Protein AF-A0AAQ4E9C4-F1 (afdb_monomer_lite)

pLDDT: mean 91.09, std 8.2, range [50.94, 96.88]

Secondary structure (DSSP, 8-state):
-PPPEEEEEEES--TTS-HHHHHHHHTTTEEEEEEE--EETTEEEEE-S-EEEEEEESSPPPSEEEETTEEEEEE-TTPPP--TTT---

Sequence (89 aa):
MAAPLVYVTVFRLPPTVTDDALAAALGAYGKVSAVTEPVFKSRDYIRNGCRILKLEMQRVPPNFLTVLSHRAMLEYRGMKWVCSRCKHN

Foldseek 3Di:
DFQDWWKKKKAQDDPPFDPVLVQVQCVVFFHWPDKDFDAPPVCRVHGPRMIITTGSGPHDDAQWTAGPNTIMGMDTPPHDHAPPPPRHD

Radius of gyration: 13.28 Å; chains: 1; bounding box: 32×32×38 Å

Structure (mmCIF, N/CA/C/O backbone):
data_AF-A0AAQ4E9C4-F1
#
_entry.id   AF-A0AAQ4E9C4-F1
#
loop_
_atom_site.group_PDB
_atom_site.id
_atom_site.type_symbol
_atom_site.label_atom_id
_atom_site.label_alt_id
_atom_site.label_comp_id
_atom_site.label_asym_id
_atom_site.label_entity_id
_atom_site.label_seq_id
_atom_site.pdbx_PDB_ins_code
_atom_site.Cartn_x
_atom_site.Cartn_y
_atom_site.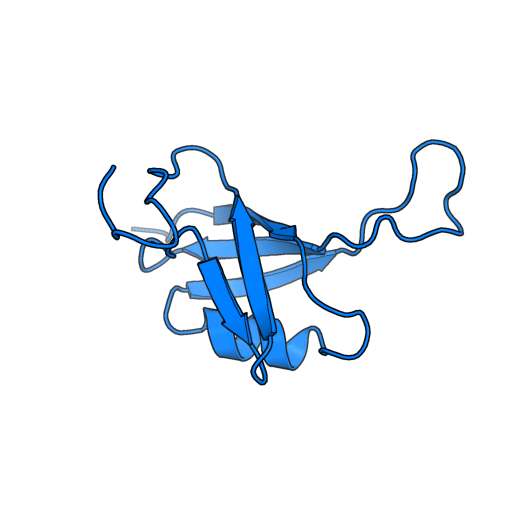Cartn_z
_atom_site.occupancy
_atom_site.B_iso_or_equiv
_atom_site.auth_seq_id
_atom_site.auth_comp_id
_atom_site.auth_asym_id
_atom_site.auth_atom_id
_atom_site.pdbx_PDB_model_num
ATOM 1 N N . MET A 1 1 ? -15.277 20.291 3.787 1.00 50.94 1 MET A N 1
ATOM 2 C CA . MET A 1 1 ? -13.802 20.395 3.702 1.00 50.94 1 MET A CA 1
ATOM 3 C C . MET A 1 1 ? -13.315 19.226 2.863 1.00 50.94 1 MET A C 1
ATOM 5 O O . MET A 1 1 ? -13.752 18.115 3.131 1.00 50.94 1 MET A O 1
ATOM 9 N N . ALA A 1 2 ? -12.523 19.461 1.814 1.00 64.75 2 ALA A N 1
ATOM 10 C CA . ALA A 1 2 ? -11.994 18.374 0.987 1.00 64.75 2 ALA A CA 1
ATOM 11 C C . ALA A 1 2 ? -11.034 17.508 1.820 1.00 64.75 2 ALA A C 1
ATOM 13 O O . ALA A 1 2 ? -10.234 18.049 2.585 1.00 64.75 2 ALA A O 1
ATOM 14 N N . ALA A 1 3 ? -11.137 16.182 1.707 1.00 76.31 3 ALA A N 1
ATOM 15 C CA . ALA A 1 3 ? -10.218 15.271 2.383 1.00 76.31 3 ALA A CA 1
ATOM 16 C C . ALA A 1 3 ? -8.783 15.506 1.863 1.00 76.31 3 ALA A C 1
ATOM 18 O O . ALA A 1 3 ? -8.600 15.633 0.649 1.00 76.31 3 ALA A O 1
ATOM 19 N N . PRO A 1 4 ? -7.763 15.593 2.737 1.00 89.94 4 PRO A N 1
ATOM 20 C CA . PRO A 1 4 ? -6.389 15.791 2.297 1.00 89.94 4 PRO A CA 1
ATOM 21 C C . PRO A 1 4 ? -5.910 14.600 1.461 1.00 89.94 4 PRO A C 1
ATOM 23 O O . PRO A 1 4 ? -6.041 13.443 1.866 1.00 89.94 4 PRO A O 1
ATOM 26 N N . LEU A 1 5 ? -5.322 14.895 0.301 1.00 93.50 5 LEU A N 1
ATOM 27 C CA . LEU A 1 5 ? -4.663 13.899 -0.537 1.00 93.50 5 LEU A CA 1
ATOM 28 C C . LEU A 1 5 ? -3.248 13.646 -0.004 1.00 93.50 5 LEU A C 1
ATOM 30 O O . LEU A 1 5 ? -2.435 14.569 0.075 1.00 93.50 5 LEU A O 1
ATOM 34 N N . VAL A 1 6 ? -2.945 12.396 0.342 1.00 94.88 6 VAL A N 1
ATOM 35 C CA . VAL A 1 6 ? -1.654 11.987 0.906 1.00 94.88 6 VAL A CA 1
ATOM 36 C C . VAL A 1 6 ? -1.049 10.861 0.076 1.00 94.88 6 VAL A C 1
ATOM 38 O O . VAL A 1 6 ? -1.749 9.951 -0.368 1.00 94.88 6 VAL A O 1
ATOM 41 N N . TYR A 1 7 ? 0.268 10.917 -0.113 1.00 96.31 7 TYR A N 1
ATOM 42 C CA . TYR A 1 7 ? 1.039 9.822 -0.690 1.00 96.31 7 TYR A CA 1
ATOM 43 C C . TYR A 1 7 ? 1.493 8.884 0.424 1.00 96.31 7 TYR A C 1
ATOM 45 O O . TYR A 1 7 ? 2.216 9.310 1.326 1.00 96.31 7 TYR A O 1
ATOM 53 N N . VAL A 1 8 ? 1.051 7.630 0.364 1.00 96.19 8 VAL A N 1
ATOM 54 C CA . VAL A 1 8 ? 1.403 6.598 1.344 1.00 96.19 8 VAL A CA 1
ATOM 55 C C . VAL A 1 8 ? 2.297 5.571 0.675 1.00 96.19 8 VAL A C 1
ATOM 57 O O . VAL A 1 8 ? 1.880 4.912 -0.277 1.00 96.19 8 VAL A O 1
ATOM 60 N N . THR A 1 9 ? 3.516 5.420 1.178 1.00 96.88 9 THR A N 1
ATOM 61 C CA . THR A 1 9 ? 4.410 4.343 0.761 1.00 96.88 9 THR A CA 1
ATOM 62 C C . THR A 1 9 ? 4.125 3.106 1.599 1.00 96.88 9 THR A C 1
ATOM 64 O O . THR A 1 9 ? 4.031 3.174 2.823 1.00 96.88 9 THR A O 1
ATOM 67 N N . VAL A 1 10 ? 3.979 1.970 0.930 1.00 96.56 10 VAL A N 1
ATOM 68 C CA . VAL A 1 10 ? 3.739 0.659 1.520 1.00 96.56 10 VAL A CA 1
ATOM 69 C C . VAL A 1 10 ? 4.961 -0.208 1.300 1.00 96.56 10 VAL A C 1
ATOM 71 O O . VAL A 1 10 ? 5.413 -0.388 0.167 1.00 96.56 10 VAL A O 1
ATOM 74 N N . PHE A 1 11 ? 5.458 -0.783 2.387 1.00 94.56 11 PHE A N 1
ATOM 75 C CA . PHE A 1 11 ? 6.609 -1.674 2.398 1.00 94.56 11 PHE A CA 1
ATOM 76 C C . PHE A 1 11 ? 6.236 -3.033 2.980 1.00 94.56 11 PHE A C 1
ATOM 78 O O . PHE A 1 11 ? 5.275 -3.159 3.744 1.00 94.56 11 PHE A O 1
ATOM 85 N N . ARG A 1 12 ? 7.068 -4.041 2.686 1.00 93.25 12 ARG A N 1
ATOM 86 C CA . ARG A 1 12 ? 6.939 -5.414 3.212 1.00 93.25 12 ARG A CA 1
ATOM 87 C C . ARG A 1 12 ? 5.614 -6.089 2.846 1.00 93.25 12 ARG A C 1
ATOM 89 O O . ARG A 1 12 ? 5.147 -6.966 3.568 1.00 93.25 12 ARG A O 1
ATOM 96 N N . LEU A 1 13 ? 5.023 -5.688 1.724 1.00 94.88 13 LEU A N 1
ATOM 97 C CA . LEU A 1 13 ? 3.850 -6.341 1.168 1.00 94.88 13 LEU A CA 1
ATOM 98 C C . LEU A 1 13 ? 4.288 -7.286 0.039 1.00 94.88 13 LEU A C 1
ATOM 100 O O . LEU A 1 13 ? 4.951 -6.829 -0.893 1.00 94.88 13 LEU A O 1
ATOM 104 N N . PRO A 1 14 ? 3.956 -8.587 0.099 1.00 93.50 14 PRO A N 1
ATOM 105 C CA . PRO A 1 14 ? 4.308 -9.518 -0.965 1.00 93.50 14 PRO A CA 1
ATOM 106 C C . PRO A 1 14 ? 3.677 -9.141 -2.312 1.00 93.50 14 PRO A C 1
ATOM 108 O O . PRO A 1 14 ? 2.550 -8.641 -2.342 1.00 93.50 14 PRO A O 1
ATOM 111 N N . PRO A 1 15 ? 4.343 -9.449 -3.440 1.00 90.69 15 PRO A N 1
ATOM 112 C CA . PRO A 1 15 ? 3.798 -9.192 -4.774 1.00 90.69 15 PRO A CA 1
ATOM 113 C C . PRO A 1 15 ? 2.525 -10.000 -5.068 1.00 90.69 15 PRO A C 1
ATOM 115 O O . PRO A 1 15 ? 1.746 -9.608 -5.926 1.00 90.69 15 PRO A O 1
ATOM 118 N N . THR A 1 16 ? 2.284 -11.096 -4.342 1.00 93.12 16 THR A N 1
ATOM 119 C CA . THR A 1 16 ? 1.061 -11.907 -4.447 1.00 93.12 16 THR A CA 1
ATOM 120 C C . THR A 1 16 ? -0.190 -11.195 -3.935 1.00 93.12 16 THR A C 1
ATOM 122 O O . THR A 1 16 ? -1.297 -11.585 -4.295 1.00 93.12 16 THR A O 1
ATOM 125 N N . VAL A 1 17 ? -0.050 -10.159 -3.099 1.00 95.12 17 VAL A N 1
ATOM 126 C CA . VAL A 1 17 ? -1.191 -9.362 -2.635 1.00 95.12 17 VAL A CA 1
ATOM 127 C C . VAL A 1 17 ? -1.583 -8.376 -3.727 1.00 95.12 17 VAL A C 1
ATOM 129 O O . VAL A 1 17 ? -0.753 -7.583 -4.154 1.00 95.12 17 VAL A O 1
ATOM 132 N 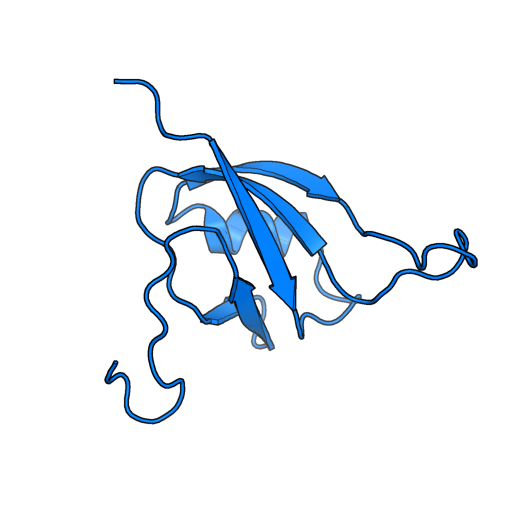N . THR A 1 18 ? -2.836 -8.365 -4.167 1.00 95.00 18 THR A N 1
ATOM 133 C CA . THR A 1 18 ? -3.283 -7.454 -5.231 1.00 95.00 18 THR A CA 1
ATOM 134 C C . THR A 1 18 ? -3.452 -6.018 -4.735 1.00 95.00 18 THR A C 1
ATOM 136 O O . THR A 1 18 ? -3.591 -5.761 -3.535 1.00 95.00 18 THR A O 1
ATOM 139 N N . ASP A 1 19 ? -3.447 -5.064 -5.663 1.00 95.31 19 ASP A N 1
ATOM 140 C CA . ASP A 1 19 ? -3.723 -3.661 -5.345 1.00 95.31 19 ASP A CA 1
ATOM 141 C C . ASP A 1 19 ? -5.161 -3.455 -4.864 1.00 95.31 19 ASP A C 1
ATOM 143 O O . ASP A 1 19 ? -5.380 -2.655 -3.958 1.00 95.31 19 ASP A O 1
ATOM 147 N N . ASP A 1 20 ? -6.113 -4.250 -5.358 1.00 95.62 20 ASP A N 1
ATOM 148 C CA . ASP A 1 20 ? -7.496 -4.248 -4.870 1.00 95.62 20 ASP A CA 1
ATOM 149 C C . ASP A 1 20 ? -7.585 -4.674 -3.402 1.00 95.62 20 ASP A C 1
ATOM 151 O O . ASP A 1 20 ? -8.284 -4.042 -2.611 1.00 95.62 20 ASP A O 1
ATOM 155 N N . ALA A 1 21 ? -6.841 -5.711 -3.000 1.00 96.00 21 ALA A N 1
ATOM 156 C CA . ALA A 1 21 ? -6.805 -6.154 -1.609 1.00 96.00 21 ALA A CA 1
ATOM 157 C C . ALA A 1 21 ? -6.190 -5.085 -0.691 1.00 96.00 21 ALA A C 1
ATOM 159 O O . ALA A 1 21 ? -6.678 -4.852 0.418 1.00 96.00 21 ALA A O 1
ATOM 160 N N . LEU A 1 22 ? -5.140 -4.407 -1.162 1.00 95.88 22 LEU A N 1
ATOM 161 C CA . LEU A 1 22 ? -4.525 -3.288 -0.453 1.00 95.88 22 LEU A CA 1
ATOM 162 C C . LEU A 1 22 ? -5.482 -2.090 -0.341 1.00 95.88 22 LEU A C 1
ATOM 164 O O . LEU A 1 22 ? -5.623 -1.520 0.742 1.00 95.88 22 LEU A O 1
ATOM 168 N N . ALA A 1 23 ? -6.167 -1.733 -1.428 1.00 96.06 23 ALA A N 1
ATOM 169 C CA . ALA A 1 23 ? -7.147 -0.654 -1.454 1.00 96.06 23 ALA A CA 1
ATOM 170 C C . ALA A 1 23 ? -8.343 -0.951 -0.538 1.00 96.06 23 ALA A C 1
ATOM 172 O O . ALA A 1 23 ? -8.749 -0.083 0.233 1.00 96.06 23 ALA A O 1
ATOM 173 N N . ALA A 1 24 ? -8.848 -2.188 -0.548 1.00 95.94 24 ALA A N 1
ATOM 174 C CA . ALA A 1 24 ? -9.916 -2.632 0.340 1.00 95.94 24 ALA A CA 1
ATOM 175 C C . ALA A 1 24 ? -9.511 -2.525 1.819 1.00 95.94 24 ALA A C 1
ATOM 177 O O . ALA A 1 24 ? -10.267 -1.986 2.627 1.00 95.94 24 ALA A O 1
ATOM 178 N N . ALA A 1 25 ? -8.296 -2.958 2.178 1.00 95.38 25 ALA A N 1
ATOM 179 C CA . ALA A 1 25 ? -7.791 -2.846 3.547 1.00 95.38 25 ALA A CA 1
ATOM 180 C C . ALA A 1 25 ? -7.627 -1.382 4.004 1.00 95.38 25 ALA A C 1
ATOM 182 O O . ALA A 1 25 ? -7.806 -1.069 5.183 1.00 95.38 25 ALA A O 1
ATOM 183 N N . LEU A 1 26 ? -7.313 -0.475 3.075 1.00 94.88 26 LEU A N 1
ATOM 184 C CA . LEU A 1 26 ? -7.201 0.960 3.341 1.00 94.88 26 LEU A CA 1
ATOM 185 C C . LEU A 1 26 ? -8.528 1.721 3.275 1.00 94.88 26 LEU A C 1
ATOM 187 O O . LEU A 1 26 ? -8.575 2.865 3.727 1.00 94.88 26 LEU A O 1
ATOM 191 N N . GLY A 1 27 ? -9.607 1.090 2.803 1.00 94.88 27 GLY A N 1
ATOM 192 C CA . GLY A 1 27 ? -10.934 1.699 2.685 1.00 94.88 27 GLY A CA 1
ATOM 193 C C . GLY A 1 27 ? -11.473 2.267 4.002 1.00 94.88 27 GLY A C 1
ATOM 194 O O . GLY A 1 27 ? -12.188 3.263 4.003 1.00 94.88 27 GLY A O 1
ATOM 195 N N . ALA A 1 28 ? -11.063 1.700 5.143 1.00 94.06 28 ALA A N 1
ATOM 196 C CA . ALA A 1 28 ? -11.412 2.205 6.474 1.00 94.06 28 ALA A CA 1
ATOM 197 C C . ALA A 1 28 ? -10.747 3.552 6.839 1.00 94.06 28 ALA A C 1
ATOM 199 O O . ALA A 1 28 ? -11.130 4.186 7.825 1.00 94.06 28 ALA A O 1
ATOM 200 N N . TYR A 1 29 ? -9.731 3.974 6.081 1.00 94.75 29 TYR A N 1
ATOM 201 C CA . TYR A 1 29 ? -8.946 5.189 6.318 1.00 94.75 29 TYR A CA 1
ATOM 202 C C . TYR A 1 29 ? -9.163 6.258 5.251 1.00 94.75 29 TYR A C 1
ATOM 204 O O . TYR A 1 29 ? -8.828 7.424 5.467 1.00 94.75 29 TYR A O 1
ATOM 212 N N . GLY A 1 30 ? -9.734 5.888 4.111 1.00 95.12 30 GLY A N 1
ATOM 213 C CA . GLY A 1 30 ? -9.994 6.802 3.016 1.00 95.12 30 GLY A CA 1
ATOM 214 C C . GLY A 1 30 ? -10.160 6.078 1.692 1.00 95.12 30 GLY A C 1
ATOM 215 O O . GLY A 1 30 ? -10.164 4.850 1.623 1.00 95.12 30 GLY A O 1
ATOM 216 N N . LYS A 1 31 ? -10.270 6.859 0.621 1.00 96.19 31 LYS A N 1
ATOM 217 C CA . LYS A 1 31 ? -10.384 6.328 -0.736 1.00 96.19 31 LYS A CA 1
ATOM 218 C C . LYS A 1 31 ? -9.009 6.281 -1.391 1.00 96.19 31 LYS A C 1
ATOM 220 O O . LYS A 1 31 ? -8.336 7.305 -1.502 1.00 96.19 31 LYS A O 1
ATOM 225 N N . VAL A 1 32 ? -8.595 5.101 -1.844 1.00 96.56 32 VAL A N 1
ATOM 226 C CA . VAL A 1 32 ? -7.392 4.952 -2.671 1.00 96.56 32 VAL A CA 1
ATOM 227 C C . VAL A 1 32 ? -7.760 5.298 -4.111 1.00 96.56 32 VAL A C 1
ATOM 229 O O . VAL A 1 32 ? -8.632 4.663 -4.696 1.00 96.56 32 VAL A O 1
ATOM 232 N N . SER A 1 33 ? -7.128 6.328 -4.672 1.00 94.88 33 SER A N 1
ATOM 233 C CA . SER A 1 33 ? -7.395 6.795 -6.040 1.00 94.88 33 SER A CA 1
ATOM 234 C C . SER A 1 33 ? -6.397 6.263 -7.065 1.00 94.88 33 SER A C 1
ATOM 236 O O . SER A 1 33 ? -6.725 6.174 -8.245 1.00 94.88 33 SER A O 1
ATOM 238 N N . ALA A 1 34 ? -5.188 5.896 -6.633 1.00 95.38 34 ALA A N 1
ATOM 239 C CA . ALA A 1 34 ? -4.188 5.261 -7.483 1.00 95.38 34 ALA A CA 1
ATOM 240 C C . ALA A 1 34 ? -3.195 4.444 -6.655 1.00 95.38 34 ALA A C 1
ATOM 242 O O . ALA A 1 34 ? -2.868 4.818 -5.523 1.00 95.38 34 ALA A O 1
ATOM 243 N N . VAL A 1 35 ? -2.664 3.388 -7.267 1.00 96.38 35 VAL A N 1
ATOM 244 C CA . VAL A 1 35 ? -1.528 2.609 -6.768 1.00 96.38 35 VAL A CA 1
ATOM 245 C C . VAL A 1 35 ? -0.432 2.636 -7.829 1.00 96.38 35 VAL A C 1
ATOM 247 O O . VAL A 1 35 ? -0.707 2.617 -9.026 1.00 96.38 35 VAL A O 1
ATOM 250 N N . THR A 1 36 ? 0.819 2.769 -7.410 1.00 95.44 36 THR A N 1
ATOM 251 C CA . THR A 1 36 ? 1.984 2.783 -8.296 1.00 95.44 36 THR A CA 1
ATOM 252 C C . THR A 1 36 ? 3.060 1.887 -7.712 1.00 95.44 36 THR A C 1
ATOM 254 O O . THR A 1 36 ? 3.396 2.012 -6.537 1.00 95.44 36 THR A O 1
ATOM 257 N N . GLU A 1 37 ? 3.626 1.006 -8.530 1.00 94.06 37 GLU A N 1
ATOM 258 C CA . GLU A 1 37 ? 4.772 0.171 -8.168 1.00 94.06 37 GLU A CA 1
ATOM 259 C C . GLU A 1 37 ? 6.060 0.824 -8.691 1.00 94.06 37 GLU A C 1
ATOM 261 O O . GLU A 1 37 ? 6.383 0.684 -9.873 1.00 94.06 37 GLU A O 1
ATOM 266 N N . PRO A 1 38 ? 6.795 1.586 -7.859 1.00 93.50 38 PRO A N 1
ATOM 267 C CA . PRO A 1 38 ? 8.044 2.189 -8.289 1.00 93.50 38 PRO A CA 1
ATOM 268 C C . PRO A 1 38 ? 9.094 1.143 -8.681 1.00 93.50 38 PRO A C 1
ATOM 270 O O . PRO A 1 38 ? 9.184 0.037 -8.140 1.00 93.50 38 PRO A O 1
ATOM 273 N N . VAL A 1 39 ? 9.936 1.552 -9.620 1.00 94.81 39 VAL A N 1
ATOM 274 C CA . VAL A 1 39 ? 11.042 0.769 -10.174 1.00 94.81 39 VAL A CA 1
ATOM 275 C C . VAL A 1 39 ? 12.371 1.361 -9.716 1.00 94.81 39 VAL A C 1
ATOM 277 O O . VAL A 1 39 ? 12.430 2.493 -9.224 1.00 94.81 39 VAL A O 1
ATOM 280 N N . PHE A 1 40 ? 13.461 0.608 -9.834 1.00 92.88 40 PHE A N 1
ATOM 281 C CA . PHE A 1 40 ? 14.779 1.150 -9.507 1.00 92.88 40 PHE A CA 1
ATOM 282 C C . PHE A 1 40 ? 15.200 2.218 -10.530 1.00 92.88 40 PHE A C 1
ATOM 284 O O . PHE A 1 40 ? 15.028 2.036 -11.731 1.00 92.88 40 PHE A O 1
ATOM 291 N N . LYS A 1 41 ? 15.828 3.310 -10.060 1.00 87.50 41 LYS A N 1
ATOM 292 C CA . LYS A 1 41 ? 16.202 4.502 -10.860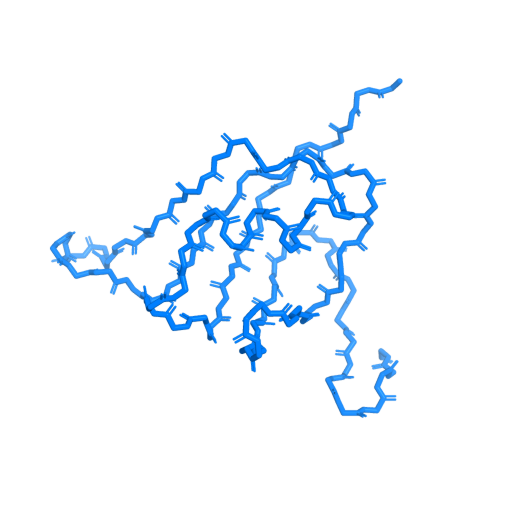 1.00 87.50 41 LYS A CA 1
ATOM 293 C C . LYS A 1 41 ? 16.990 4.202 -12.149 1.00 87.50 41 LYS A C 1
ATOM 295 O O . LYS A 1 41 ? 16.966 5.003 -13.073 1.00 87.50 41 LYS A O 1
ATOM 300 N N . SER A 1 42 ? 17.686 3.069 -12.212 1.00 93.31 42 SER A N 1
ATOM 301 C CA . SER A 1 42 ? 18.495 2.646 -13.368 1.00 93.31 42 SER A CA 1
ATOM 302 C C . SER A 1 42 ? 18.101 1.270 -13.915 1.00 93.31 42 SER A C 1
ATOM 304 O O . SER A 1 42 ? 18.823 0.710 -14.733 1.00 93.31 42 SER A O 1
ATOM 306 N N . ARG A 1 43 ? 17.007 0.687 -13.412 1.00 92.75 43 ARG A N 1
ATOM 307 C CA . ARG A 1 43 ? 16.488 -0.629 -13.808 1.00 92.75 43 ARG A CA 1
ATOM 308 C C . ARG A 1 43 ? 14.964 -0.575 -13.747 1.00 92.75 43 ARG A C 1
ATOM 310 O O . ARG A 1 43 ? 14.351 -1.039 -12.788 1.00 92.75 43 ARG A O 1
ATOM 317 N N . ASP A 1 44 ? 14.381 0.047 -14.762 1.00 91.88 44 ASP A N 1
ATOM 318 C CA . ASP A 1 44 ? 12.939 0.263 -14.910 1.00 91.88 44 ASP A CA 1
ATOM 319 C C . ASP A 1 44 ? 12.130 -1.035 -15.066 1.00 91.88 44 ASP A C 1
ATOM 321 O O . ASP A 1 44 ? 10.958 -1.086 -14.715 1.00 91.88 44 ASP A O 1
ATOM 325 N N . TYR A 1 45 ? 12.769 -2.118 -15.496 1.00 91.94 45 TYR A N 1
ATOM 326 C CA . TYR A 1 45 ? 12.184 -3.457 -15.534 1.00 91.94 45 TYR A CA 1
ATOM 327 C C . TYR A 1 45 ? 12.135 -4.157 -14.162 1.00 91.94 45 TYR A C 1
ATOM 329 O O . TYR A 1 45 ? 11.523 -5.218 -14.040 1.00 91.94 45 TYR A O 1
ATOM 337 N N . ILE A 1 46 ? 12.764 -3.597 -13.117 1.00 91.75 46 ILE A N 1
ATOM 338 C CA . ILE A 1 46 ? 12.786 -4.185 -11.770 1.00 91.75 46 ILE A CA 1
ATOM 339 C C . ILE A 1 46 ? 11.969 -3.322 -10.809 1.00 91.75 46 ILE A C 1
ATOM 341 O O . ILE A 1 46 ? 12.378 -2.223 -10.424 1.00 91.75 46 ILE A O 1
ATOM 345 N N . ARG A 1 47 ? 10.842 -3.869 -10.348 1.00 90.88 47 ARG A N 1
ATOM 346 C CA . ARG A 1 47 ? 10.048 -3.293 -9.254 1.00 90.88 47 ARG A CA 1
ATOM 347 C C . ARG A 1 47 ? 10.862 -3.296 -7.962 1.00 90.88 47 ARG A C 1
ATOM 349 O O . ARG A 1 47 ? 11.509 -4.289 -7.635 1.00 90.88 47 ARG A O 1
ATOM 356 N N . ASN A 1 48 ? 10.799 -2.216 -7.190 1.00 91.81 48 ASN A N 1
ATOM 357 C CA . ASN A 1 48 ? 11.576 -2.085 -5.953 1.00 91.81 48 ASN A CA 1
ATOM 358 C C . ASN A 1 48 ? 10.907 -2.726 -4.716 1.00 91.81 48 ASN A C 1
ATOM 360 O O . ASN A 1 48 ? 11.399 -2.575 -3.599 1.00 91.81 48 ASN A O 1
ATOM 364 N N . GLY A 1 49 ? 9.774 -3.412 -4.904 1.00 91.38 49 GLY A N 1
ATOM 365 C CA . GLY A 1 49 ? 9.029 -4.093 -3.840 1.00 91.38 49 GLY A CA 1
ATOM 366 C C . GLY A 1 49 ? 8.194 -3.174 -2.939 1.00 91.38 49 GLY A C 1
ATOM 367 O O . GLY A 1 49 ? 7.623 -3.648 -1.958 1.00 91.38 49 GLY A O 1
ATOM 368 N N . CYS A 1 50 ? 8.112 -1.881 -3.251 1.00 95.38 50 CYS A N 1
ATOM 369 C CA . CYS A 1 50 ? 7.245 -0.926 -2.566 1.00 95.38 50 CYS A CA 1
ATOM 370 C C . CYS A 1 50 ? 6.007 -0.626 -3.413 1.00 95.38 50 CYS A C 1
ATOM 372 O O . CYS A 1 50 ? 6.003 -0.830 -4.627 1.00 95.38 50 CYS A O 1
ATOM 374 N N . ARG A 1 51 ? 4.971 -0.075 -2.779 1.00 96.12 51 ARG A N 1
ATOM 375 C CA . ARG A 1 51 ? 3.823 0.522 -3.478 1.00 96.12 51 ARG A CA 1
ATOM 376 C C . ARG A 1 51 ? 3.602 1.932 -2.980 1.00 96.12 51 ARG A C 1
ATOM 378 O O . ARG A 1 51 ? 3.670 2.170 -1.782 1.00 96.12 51 ARG A O 1
ATOM 385 N N . ILE A 1 52 ? 3.341 2.862 -3.882 1.00 96.69 52 ILE A N 1
ATOM 386 C CA . ILE A 1 52 ? 2.991 4.240 -3.550 1.00 96.69 52 ILE A CA 1
ATOM 387 C C . ILE A 1 52 ? 1.516 4.424 -3.872 1.00 96.69 52 ILE A C 1
ATOM 389 O O . ILE A 1 52 ? 1.077 4.195 -4.996 1.00 96.69 52 ILE A O 1
ATOM 393 N N . LEU A 1 53 ? 0.755 4.835 -2.870 1.00 96.25 53 LEU A N 1
ATOM 394 C CA . LEU A 1 53 ? -0.684 5.019 -2.941 1.00 96.25 53 LEU A CA 1
ATOM 395 C C . LEU A 1 53 ? -1.013 6.504 -2.932 1.00 96.25 53 LEU A C 1
ATOM 397 O O . LEU A 1 53 ? -0.420 7.259 -2.161 1.00 96.25 53 LEU A O 1
ATOM 401 N N . LYS A 1 54 ? -2.019 6.904 -3.706 1.00 96.75 54 LYS A N 1
ATOM 402 C CA . LYS A 1 54 ? -2.715 8.180 -3.515 1.00 96.75 54 LYS A CA 1
ATOM 403 C C . LYS A 1 54 ? -3.953 7.927 -2.660 1.00 96.75 54 LYS A C 1
ATOM 405 O O . LYS A 1 54 ? -4.886 7.270 -3.117 1.00 96.75 54 LYS A O 1
ATOM 410 N N . LEU A 1 55 ? -3.945 8.421 -1.424 1.00 96.25 55 LEU A N 1
ATOM 411 C CA . LEU A 1 55 ? -5.027 8.244 -0.458 1.00 96.25 55 LEU A CA 1
ATOM 412 C C . LEU A 1 55 ? -5.731 9.578 -0.199 1.00 96.25 55 LEU A C 1
ATOM 414 O O . LEU A 1 55 ? -5.120 10.525 0.294 1.00 96.25 55 LEU A O 1
ATOM 418 N N . GLU A 1 56 ? -7.027 9.638 -0.487 1.00 95.94 56 GLU A N 1
ATOM 419 C CA . GLU A 1 56 ? -7.921 10.686 0.008 1.00 95.94 56 GLU A CA 1
ATOM 420 C C . GLU A 1 56 ? -8.258 10.365 1.468 1.00 95.94 56 GLU A C 1
ATOM 422 O O . GLU A 1 56 ? -9.164 9.579 1.761 1.00 95.94 56 GLU A O 1
ATOM 427 N N . MET A 1 57 ? -7.457 10.901 2.388 1.00 94.19 57 MET A N 1
ATOM 428 C CA . MET A 1 57 ? -7.429 10.463 3.781 1.00 94.19 57 MET A CA 1
ATOM 429 C C . MET A 1 57 ? -8.616 11.028 4.568 1.00 94.19 57 MET A C 1
ATOM 431 O O . MET A 1 57 ? -8.736 12.236 4.758 1.00 94.19 57 MET A O 1
ATOM 435 N N . GLN A 1 58 ? -9.466 10.139 5.076 1.00 94.38 58 GLN A N 1
ATOM 436 C CA . GLN A 1 58 ? -10.585 10.464 5.968 1.00 94.38 58 GLN A CA 1
ATOM 437 C C . GLN A 1 58 ? -10.228 10.222 7.439 1.00 94.38 58 GLN A C 1
ATOM 439 O O . GLN A 1 58 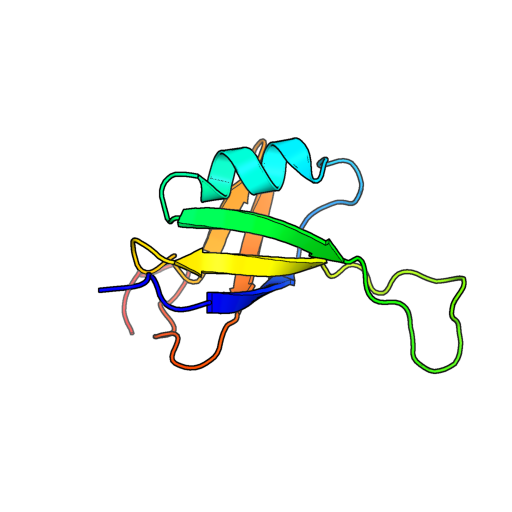? -10.672 10.950 8.324 1.00 94.38 58 GLN A O 1
ATOM 444 N N . ARG A 1 59 ? -9.390 9.215 7.706 1.00 92.25 59 ARG A N 1
ATOM 445 C CA . ARG A 1 59 ? -8.874 8.868 9.032 1.00 92.25 59 ARG A CA 1
ATOM 446 C C . ARG A 1 59 ? -7.387 8.557 8.930 1.00 92.25 59 ARG A C 1
ATOM 448 O O . ARG A 1 59 ? -6.942 7.975 7.951 1.00 92.25 59 ARG A O 1
ATOM 455 N N . VAL A 1 60 ? -6.627 8.913 9.964 1.00 91.38 60 VAL A N 1
ATOM 456 C CA . VAL A 1 60 ? -5.180 8.667 10.017 1.00 91.38 60 VAL A CA 1
ATOM 457 C C . VAL A 1 60 ? -4.904 7.154 10.039 1.00 91.38 60 VAL A C 1
ATOM 459 O O . VAL A 1 60 ? -5.334 6.491 10.992 1.0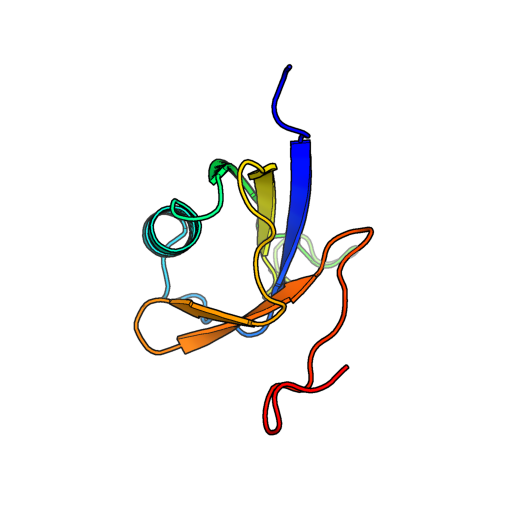0 91.38 60 VAL A O 1
ATOM 462 N N . PRO A 1 61 ? -4.214 6.591 9.027 1.00 91.62 61 PRO A N 1
ATOM 463 C CA . PRO A 1 61 ? -3.824 5.190 9.048 1.00 91.62 61 PRO A CA 1
ATOM 464 C C . PRO A 1 61 ? -2.697 4.937 10.064 1.00 91.62 61 PRO A C 1
ATOM 466 O O . PRO A 1 61 ? -1.887 5.820 10.333 1.00 91.62 61 PRO A O 1
ATOM 469 N N . PRO A 1 62 ? -2.626 3.743 10.672 1.00 91.62 62 PRO A N 1
ATOM 470 C CA . PRO A 1 62 ? -1.500 3.358 11.522 1.00 91.62 62 PRO A CA 1
ATOM 471 C C . PRO A 1 62 ? -0.213 3.202 10.700 1.00 91.62 62 PRO A C 1
ATOM 473 O O . PRO A 1 62 ? -0.239 3.147 9.474 1.00 91.62 62 PRO A O 1
ATOM 476 N N . ASN A 1 63 ? 0.930 3.040 11.367 1.00 92.62 63 ASN A N 1
ATOM 477 C CA . ASN A 1 63 ? 2.200 2.768 10.688 1.00 92.62 63 ASN A CA 1
ATOM 478 C C . ASN A 1 63 ? 2.422 1.313 10.259 1.00 92.62 63 ASN A C 1
ATOM 480 O O . ASN A 1 63 ? 3.429 0.982 9.634 1.00 92.62 63 ASN A O 1
ATOM 484 N N . PHE A 1 64 ? 1.459 0.443 10.545 1.00 93.00 64 PHE A N 1
ATOM 485 C CA . PHE A 1 64 ? 1.398 -0.911 10.019 1.00 93.00 64 PHE A CA 1
ATOM 486 C C . PHE A 1 64 ? -0.053 -1.332 9.805 1.00 93.00 64 PHE A C 1
ATOM 488 O O . PHE A 1 64 ? -0.919 -1.023 10.620 1.00 93.00 64 PHE A O 1
ATOM 495 N N . LEU A 1 65 ? -0.298 -2.094 8.745 1.00 92.94 65 LEU A N 1
ATOM 496 C CA . LEU A 1 65 ? -1.615 -2.601 8.372 1.00 92.94 65 LEU A CA 1
ATOM 497 C C . LEU A 1 65 ? -1.505 -4.081 8.007 1.00 92.94 65 LEU A C 1
ATOM 499 O O . LEU A 1 65 ? -0.524 -4.495 7.392 1.00 92.94 65 LEU A O 1
ATOM 503 N N . THR A 1 66 ? -2.505 -4.879 8.374 1.00 94.19 66 THR A N 1
ATOM 504 C CA . THR A 1 66 ? -2.593 -6.275 7.932 1.00 94.19 66 THR A CA 1
ATOM 505 C C . THR A 1 66 ? -3.442 -6.357 6.667 1.00 94.19 66 THR A C 1
ATOM 507 O O . THR A 1 66 ? -4.593 -5.931 6.678 1.00 94.19 66 THR A O 1
ATOM 510 N N . VAL A 1 67 ? -2.892 -6.930 5.596 1.00 94.81 67 VAL A N 1
ATOM 511 C CA . VAL A 1 67 ? -3.562 -7.152 4.307 1.00 94.81 67 VAL A CA 1
ATOM 512 C C . VAL A 1 67 ? -3.395 -8.621 3.935 1.00 94.81 67 VAL A C 1
ATOM 514 O O . VAL A 1 67 ? -2.265 -9.080 3.799 1.00 94.81 67 VAL A O 1
ATOM 517 N N . LEU A 1 68 ? -4.496 -9.371 3.812 1.00 92.81 68 LEU A N 1
ATOM 518 C CA . LEU A 1 68 ? -4.481 -10.820 3.527 1.00 92.81 68 LEU A CA 1
ATOM 519 C C . LEU A 1 68 ? -3.465 -11.595 4.394 1.00 92.81 68 LEU A C 1
ATOM 521 O O . LEU A 1 68 ? -2.634 -12.340 3.887 1.00 92.81 68 LEU A O 1
ATOM 525 N N . SER A 1 69 ? -3.492 -11.368 5.711 1.00 92.88 69 SER A N 1
ATOM 526 C CA . SER A 1 69 ? -2.567 -11.971 6.694 1.00 92.88 69 SER A CA 1
ATOM 527 C C . SER A 1 69 ? -1.098 -11.527 6.606 1.00 92.88 69 SER A C 1
ATOM 529 O O . SER A 1 69 ? -0.279 -11.966 7.413 1.00 92.88 69 SER A O 1
ATOM 531 N N . HIS A 1 70 ? -0.751 -10.601 5.710 1.00 93.75 70 HIS A N 1
ATOM 532 C CA . HIS A 1 70 ? 0.576 -9.992 5.640 1.00 93.75 70 HIS A CA 1
ATOM 533 C C . HIS A 1 70 ? 0.605 -8.640 6.344 1.00 93.75 70 HIS A C 1
ATOM 535 O O . HIS A 1 70 ? -0.256 -7.790 6.130 1.00 93.75 70 HIS A O 1
ATOM 541 N N . ARG A 1 71 ? 1.626 -8.415 7.173 1.00 93.12 71 ARG A N 1
ATOM 542 C CA . ARG A 1 71 ? 1.828 -7.131 7.848 1.00 93.12 71 ARG A CA 1
ATOM 543 C C . ARG A 1 71 ? 2.652 -6.196 6.968 1.00 93.12 71 ARG A C 1
ATOM 545 O O . ARG A 1 71 ? 3.871 -6.332 6.894 1.00 93.12 71 ARG A O 1
ATOM 552 N N . ALA A 1 72 ? 1.984 -5.220 6.370 1.00 94.50 72 ALA A N 1
ATOM 553 C CA . ALA A 1 72 ? 2.614 -4.127 5.651 1.00 94.50 72 ALA A CA 1
ATOM 554 C C . ALA A 1 72 ? 3.012 -2.994 6.605 1.00 94.50 72 ALA A C 1
ATOM 556 O O . ALA A 1 72 ? 2.345 -2.747 7.613 1.00 94.50 72 ALA A O 1
ATOM 557 N N . MET A 1 73 ? 4.090 -2.290 6.271 1.00 94.69 73 MET A N 1
ATOM 558 C CA . MET A 1 73 ? 4.443 -1.013 6.894 1.00 94.69 73 MET A CA 1
ATOM 559 C C . MET A 1 73 ? 3.977 0.124 6.003 1.00 94.69 73 MET A C 1
ATOM 561 O O . MET A 1 73 ? 4.115 0.042 4.785 1.00 94.69 73 MET A O 1
ATOM 565 N N . LEU A 1 74 ? 3.444 1.169 6.624 1.00 95.44 74 LEU A N 1
ATOM 566 C CA . LEU A 1 74 ? 3.042 2.389 5.942 1.00 95.44 74 LEU A CA 1
ATOM 567 C C . LEU A 1 74 ? 4.021 3.502 6.307 1.00 95.44 74 LEU A C 1
ATOM 569 O O . LEU A 1 74 ? 4.559 3.520 7.412 1.00 95.44 74 LEU A O 1
ATOM 573 N N . GLU A 1 75 ? 4.219 4.442 5.398 1.00 94.88 75 GLU A N 1
ATOM 574 C CA . GLU A 1 75 ? 4.940 5.682 5.654 1.00 94.88 75 GLU A CA 1
ATOM 575 C C . GLU A 1 75 ? 4.299 6.807 4.851 1.00 94.88 75 GLU A C 1
ATOM 577 O O . GLU A 1 75 ? 3.981 6.650 3.673 1.00 94.88 75 GLU A O 1
ATOM 582 N N . TYR A 1 76 ? 4.086 7.949 5.492 1.00 94.50 76 TYR A N 1
ATOM 583 C CA . TYR A 1 76 ? 3.581 9.152 4.847 1.00 94.50 76 TYR A CA 1
ATOM 584 C C . TYR A 1 76 ? 3.992 10.382 5.652 1.00 94.50 76 TYR A C 1
ATOM 586 O O . TYR A 1 76 ? 4.326 10.310 6.840 1.00 94.50 76 TYR A O 1
ATOM 594 N N . ARG A 1 77 ? 3.965 11.545 5.002 1.00 90.94 77 ARG A N 1
ATOM 595 C CA . ARG A 1 77 ? 4.370 12.804 5.631 1.00 90.94 77 ARG A CA 1
ATOM 596 C C . ARG A 1 77 ? 3.456 13.142 6.813 1.00 90.94 77 ARG A C 1
ATOM 598 O O . ARG A 1 77 ? 2.240 13.178 6.667 1.00 90.94 77 ARG A O 1
ATOM 605 N N . GLY A 1 78 ? 4.053 13.443 7.966 1.00 88.00 78 GLY A N 1
ATOM 606 C CA . GLY A 1 78 ? 3.314 13.786 9.187 1.00 88.00 78 GLY A CA 1
ATOM 607 C C . GLY A 1 78 ? 2.796 12.579 9.978 1.00 88.00 78 GLY A C 1
ATOM 608 O O . GLY A 1 78 ? 2.049 12.761 10.938 1.00 88.00 78 GLY A O 1
ATOM 609 N N . MET A 1 79 ? 3.186 11.355 9.604 1.00 90.38 79 MET A N 1
ATOM 610 C CA . MET A 1 79 ? 2.903 10.159 10.392 1.00 90.38 79 MET A CA 1
ATOM 611 C C . MET A 1 79 ? 3.526 10.254 11.792 1.00 90.38 79 MET A C 1
ATOM 613 O O . MET A 1 79 ? 4.682 10.646 11.955 1.00 90.38 79 MET A O 1
ATOM 617 N N . LYS A 1 80 ? 2.775 9.805 12.802 1.00 85.75 80 LYS A N 1
ATOM 618 C CA . LYS A 1 80 ? 3.317 9.473 14.121 1.00 85.75 80 LYS A CA 1
ATOM 619 C C . LYS A 1 80 ? 3.723 8.000 14.152 1.00 85.75 80 LYS A C 1
ATOM 621 O O . LYS A 1 80 ? 2.879 7.127 13.955 1.00 85.75 80 LYS A O 1
ATOM 626 N N . TRP A 1 81 ? 5.003 7.735 14.385 1.00 83.25 81 TRP A N 1
ATOM 627 C CA . TRP A 1 81 ? 5.544 6.380 14.433 1.00 83.25 81 TRP A CA 1
ATOM 628 C C . TRP A 1 81 ? 5.205 5.707 15.753 1.00 83.25 81 TRP A C 1
ATOM 630 O O . TRP A 1 81 ? 5.611 6.187 16.802 1.00 83.25 81 TRP A O 1
ATOM 640 N N . VAL A 1 82 ? 4.511 4.575 15.671 1.00 84.81 82 VAL A N 1
ATOM 641 C CA . VAL A 1 82 ? 4.129 3.757 16.823 1.00 84.81 82 VAL A CA 1
ATOM 642 C C . VAL A 1 82 ? 4.942 2.463 16.805 1.00 84.81 82 VAL A C 1
ATOM 644 O O . VAL A 1 82 ? 5.022 1.780 15.781 1.00 84.81 82 VAL A O 1
ATOM 647 N N . CYS A 1 83 ? 5.523 2.049 17.927 1.00 79.75 83 CYS A N 1
ATOM 648 C CA . CYS A 1 83 ? 6.223 0.770 17.988 1.00 79.75 83 CYS A CA 1
ATOM 649 C C . CYS A 1 83 ? 5.277 -0.398 17.655 1.00 79.75 83 CYS A C 1
ATOM 651 O O . CYS A 1 83 ? 4.244 -0.608 18.294 1.00 79.75 83 CYS A O 1
ATOM 653 N N . SER A 1 84 ? 5.672 -1.217 16.681 1.00 70.94 84 SER A N 1
ATOM 654 C CA . SER A 1 84 ? 4.896 -2.360 16.185 1.00 70.94 84 SER A CA 1
ATOM 655 C C . SER A 1 84 ? 4.633 -3.443 17.239 1.00 70.94 84 SER A C 1
ATOM 657 O O . SER A 1 84 ? 3.699 -4.236 17.068 1.00 70.94 84 SER A O 1
ATOM 659 N N . ARG A 1 85 ? 5.451 -3.472 18.302 1.00 76.00 85 ARG A N 1
ATOM 660 C C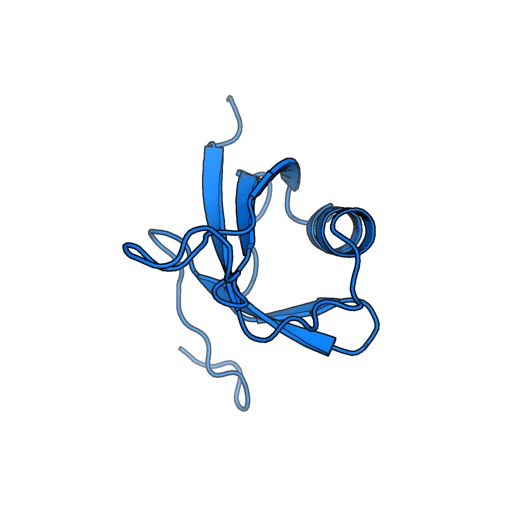A . ARG A 1 85 ? 5.414 -4.445 19.401 1.00 76.00 85 ARG A CA 1
ATOM 661 C C . ARG A 1 85 ? 4.671 -3.918 20.628 1.00 76.00 85 ARG A C 1
ATOM 663 O O . ARG A 1 85 ? 3.769 -4.594 21.103 1.00 76.00 85 ARG A O 1
ATOM 670 N N . CYS A 1 86 ? 5.039 -2.740 21.139 1.00 81.94 86 CYS A N 1
ATOM 671 C CA . CYS A 1 86 ? 4.470 -2.207 22.385 1.00 81.94 86 CYS A CA 1
ATOM 672 C C . CYS A 1 86 ? 3.385 -1.145 22.177 1.00 81.94 86 CYS A C 1
ATOM 674 O O . CYS A 1 86 ? 2.753 -0.758 23.150 1.00 81.94 86 CYS A O 1
ATOM 676 N N . LYS A 1 87 ? 3.149 -0.679 20.946 1.00 75.62 87 LYS A N 1
ATOM 677 C CA . LYS A 1 87 ? 2.142 0.338 20.603 1.00 75.62 87 LYS A CA 1
ATOM 678 C C . LYS A 1 87 ? 2.328 1.718 21.264 1.00 75.62 87 LYS A C 1
ATOM 680 O O . LYS A 1 87 ? 1.384 2.500 21.293 1.00 75.62 87 LYS A O 1
ATOM 685 N N . HIS A 1 88 ? 3.531 2.024 21.752 1.00 72.94 88 HIS A N 1
ATOM 686 C CA . HIS A 1 88 ? 3.905 3.347 22.266 1.00 72.94 88 HIS A CA 1
ATOM 687 C C . HIS A 1 88 ? 4.690 4.138 21.207 1.00 72.94 88 HIS A C 1
ATOM 689 O O . HIS A 1 88 ? 5.337 3.522 20.351 1.00 72.94 88 HIS A O 1
ATOM 695 N N . ASN A 1 89 ? 4.609 5.470 21.273 1.00 60.06 89 ASN A N 1
ATOM 696 C CA . ASN A 1 89 ? 5.423 6.403 20.482 1.00 60.06 89 ASN A CA 1
ATOM 697 C C . ASN A 1 89 ? 6.670 6.824 21.245 1.00 60.06 89 ASN A C 1
ATOM 699 O O . ASN A 1 89 ? 6.529 7.054 22.466 1.00 60.06 89 ASN A O 1
#

Organism: Amblyomma americanum (NCBI:txid6943)